Protein AF-A0A502DQ39-F1 (afdb_monomer_lite)

Structure (mmCIF, N/CA/C/O backbone):
data_AF-A0A502DQ39-F1
#
_entry.id   AF-A0A502DQ39-F1
#
loop_
_atom_site.group_PDB
_atom_site.id
_atom_site.type_symbol
_atom_site.label_atom_id
_atom_site.label_alt_id
_atom_site.label_comp_id
_atom_site.label_asym_id
_atom_site.label_entity_id
_atom_site.label_seq_id
_atom_site.pdbx_PDB_ins_code
_atom_site.Cartn_x
_atom_site.Cartn_y
_atom_site.Cartn_z
_atom_site.occupancy
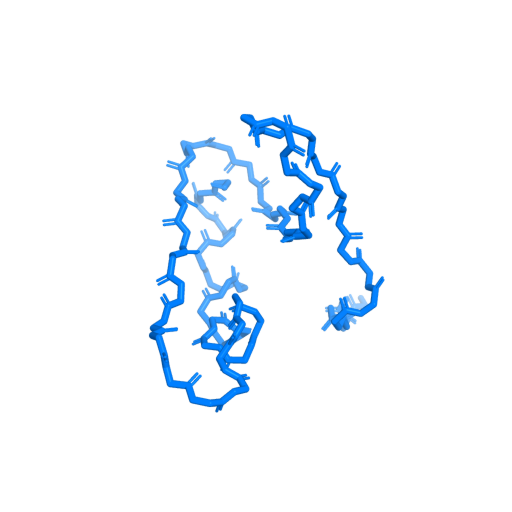_atom_site.B_iso_or_equiv
_atom_site.auth_seq_id
_atom_site.auth_comp_id
_atom_site.auth_asym_id
_atom_site.auth_atom_id
_atom_site.pdbx_PDB_model_num
ATOM 1 N N . MET A 1 1 ? 16.050 10.185 -13.160 1.00 36.84 1 MET A N 1
ATOM 2 C CA . MET A 1 1 ? 15.877 10.597 -11.750 1.00 36.84 1 MET A CA 1
ATOM 3 C C . MET A 1 1 ? 15.287 9.423 -10.984 1.00 36.84 1 MET A C 1
ATOM 5 O O . MET A 1 1 ? 14.263 8.925 -11.442 1.00 36.84 1 MET A O 1
ATOM 9 N N . PRO A 1 2 ? 15.899 8.901 -9.907 1.00 47.38 2 PRO A N 1
ATOM 10 C CA . PRO A 1 2 ? 15.230 7.877 -9.119 1.00 47.38 2 PRO A CA 1
ATOM 11 C C . PRO A 1 2 ? 14.057 8.543 -8.396 1.00 47.38 2 PRO A C 1
ATOM 13 O O . PRO A 1 2 ? 14.255 9.417 -7.562 1.00 47.38 2 PRO A O 1
ATOM 16 N N . MET A 1 3 ? 12.832 8.155 -8.744 1.00 53.53 3 MET A N 1
ATOM 17 C CA . MET A 1 3 ? 11.648 8.533 -7.982 1.00 53.53 3 MET A CA 1
ATOM 18 C C . MET A 1 3 ? 11.755 7.828 -6.623 1.00 53.53 3 MET A C 1
ATOM 20 O O . MET A 1 3 ? 11.614 6.599 -6.507 1.00 53.53 3 MET A O 1
ATOM 24 N N . THR A 1 4 ? 12.152 8.581 -5.603 1.00 56.81 4 THR A N 1
ATOM 25 C CA . THR A 1 4 ? 12.016 8.163 -4.210 1.00 56.81 4 THR A CA 1
ATOM 26 C C . THR A 1 4 ? 10.527 8.204 -3.921 1.00 56.81 4 THR A C 1
ATOM 28 O O . THR A 1 4 ? 9.903 9.253 -4.006 1.00 56.81 4 THR A O 1
ATOM 31 N N . LEU A 1 5 ? 9.933 7.037 -3.706 1.00 63.31 5 LEU A N 1
ATOM 32 C CA . LEU A 1 5 ? 8.548 6.961 -3.275 1.00 63.31 5 LEU A CA 1
ATOM 33 C C . LEU A 1 5 ? 8.570 7.063 -1.763 1.00 63.31 5 LEU A C 1
ATOM 35 O O . LEU A 1 5 ? 9.218 6.256 -1.093 1.00 63.31 5 LEU A O 1
ATOM 39 N N . GLU A 1 6 ? 7.912 8.085 -1.255 1.00 69.31 6 GLU A N 1
ATOM 40 C CA . GLU A 1 6 ? 7.799 8.342 0.171 1.00 69.31 6 GLU A CA 1
ATOM 41 C C . GLU A 1 6 ? 6.400 7.962 0.634 1.00 69.31 6 GLU A C 1
ATOM 43 O O . GLU A 1 6 ? 5.445 8.042 -0.143 1.00 69.31 6 GLU A O 1
ATOM 48 N N . VAL A 1 7 ? 6.273 7.573 1.903 1.00 64.69 7 VAL A N 1
ATOM 49 C CA . VAL A 1 7 ? 4.993 7.184 2.521 1.00 64.69 7 VAL A CA 1
ATOM 50 C C . VAL A 1 7 ? 3.914 8.245 2.274 1.00 64.69 7 VAL A C 1
ATOM 52 O O . VAL A 1 7 ? 2.767 7.917 1.988 1.00 64.69 7 VAL A O 1
ATOM 55 N N . GLU A 1 8 ? 4.286 9.523 2.310 1.00 66.06 8 GLU A N 1
ATOM 56 C CA . GLU A 1 8 ? 3.350 10.645 2.191 1.00 66.06 8 GLU A CA 1
ATOM 57 C C . GLU A 1 8 ? 2.803 10.858 0.770 1.00 66.06 8 GLU A C 1
ATOM 59 O O . GLU A 1 8 ? 1.768 11.493 0.597 1.00 66.06 8 GLU A O 1
ATOM 64 N N . THR A 1 9 ? 3.428 10.270 -0.256 1.00 80.62 9 THR A N 1
ATOM 65 C CA . THR A 1 9 ? 3.042 10.470 -1.671 1.00 80.62 9 THR A CA 1
ATOM 66 C C . THR A 1 9 ? 1.914 9.553 -2.162 1.00 80.62 9 THR A C 1
ATOM 68 O O . THR A 1 9 ? 1.606 9.525 -3.354 1.00 80.62 9 THR A O 1
ATOM 71 N N . GLY A 1 10 ? 1.309 8.763 -1.272 1.00 85.56 10 GLY A N 1
ATOM 72 C CA . GLY A 1 10 ? 0.235 7.839 -1.640 1.00 85.56 10 GLY A CA 1
ATOM 73 C C . GLY A 1 10 ? -1.113 8.517 -1.918 1.00 85.56 10 GLY A C 1
ATOM 74 O O . GLY A 1 10 ? -1.329 9.700 -1.664 1.00 85.56 10 GLY A O 1
ATOM 75 N N . GLN A 1 11 ? -2.037 7.732 -2.456 1.00 93.12 11 GLN A N 1
ATOM 76 C CA . GLN A 1 11 ? -3.402 8.126 -2.796 1.00 93.12 11 GLN A CA 1
ATOM 77 C C . GLN A 1 11 ? -4.391 7.628 -1.736 1.00 93.12 11 GLN A C 1
ATOM 79 O O . GLN A 1 11 ? -4.057 6.800 -0.889 1.00 93.12 11 GLN A O 1
ATOM 84 N N . PHE A 1 12 ? -5.635 8.106 -1.804 1.00 95.69 12 PHE A N 1
ATOM 85 C CA . PHE A 1 12 ? -6.730 7.618 -0.968 1.00 95.69 12 PHE A CA 1
ATOM 86 C C . PHE A 1 12 ? -7.901 7.122 -1.815 1.00 95.69 12 PHE A C 1
ATOM 88 O O . PHE A 1 12 ? -8.204 7.698 -2.858 1.00 95.69 12 PHE A O 1
ATOM 95 N N . VAL A 1 13 ? -8.584 6.083 -1.340 1.00 96.56 13 VAL A N 1
ATOM 96 C CA . VAL A 1 13 ? -9.831 5.566 -1.920 1.00 96.56 13 VAL A CA 1
ATOM 97 C C . VAL A 1 13 ? -10.870 5.347 -0.823 1.00 96.56 13 VAL A C 1
ATOM 99 O O . VAL A 1 13 ? -10.520 5.020 0.309 1.00 96.56 13 VAL A O 1
ATOM 102 N N . GLN A 1 14 ? -12.147 5.531 -1.160 1.00 98.12 14 GLN A N 1
ATOM 103 C CA . GLN A 1 14 ? -13.262 5.163 -0.290 1.00 98.12 14 GLN A CA 1
ATOM 104 C C . GLN A 1 14 ? -13.699 3.734 -0.608 1.00 98.12 14 GLN A C 1
ATOM 106 O O . GLN A 1 14 ? -14.087 3.445 -1.740 1.00 98.12 14 GLN A O 1
ATOM 111 N N . ALA A 1 15 ? -13.663 2.849 0.383 1.00 96.25 15 ALA A N 1
ATOM 112 C CA . ALA A 1 15 ? -14.124 1.472 0.245 1.00 96.25 15 ALA A CA 1
ATOM 113 C C . ALA A 1 15 ? -14.840 1.036 1.524 1.00 96.25 15 ALA A C 1
ATOM 115 O O . ALA A 1 15 ? -14.280 1.124 2.612 1.00 96.25 15 ALA A O 1
ATOM 116 N N . ASN A 1 16 ? -16.088 0.579 1.396 1.00 97.69 16 ASN A N 1
ATOM 117 C CA . ASN A 1 16 ? -16.913 0.142 2.528 1.00 97.69 16 ASN A CA 1
ATOM 118 C C . ASN A 1 16 ? -16.980 1.165 3.688 1.00 97.69 16 ASN A C 1
ATOM 120 O O . ASN A 1 16 ? -16.848 0.815 4.856 1.00 97.69 16 ASN A O 1
ATOM 124 N N . GLY A 1 17 ? -17.105 2.455 3.358 1.00 97.88 17 GLY A N 1
ATOM 125 C CA . GLY A 1 17 ? -17.125 3.546 4.343 1.00 97.88 17 GLY A CA 1
ATOM 126 C C . GLY A 1 17 ? -15.765 3.897 4.964 1.00 97.88 17 GLY A C 1
ATOM 127 O O . GLY A 1 17 ? -15.696 4.814 5.777 1.00 97.88 17 GLY A O 1
ATOM 128 N N . LEU A 1 18 ? -14.682 3.219 4.574 1.00 97.38 18 LEU A N 1
ATOM 129 C CA . LEU A 1 18 ? -13.326 3.480 5.054 1.00 97.38 18 LEU A CA 1
ATOM 130 C C . LEU A 1 18 ? -12.529 4.295 4.035 1.00 97.38 18 LEU A C 1
ATOM 132 O O . LEU A 1 18 ? -12.536 3.987 2.841 1.00 97.38 18 LEU A O 1
ATOM 136 N N . LYS A 1 19 ? -11.783 5.288 4.532 1.00 97.38 19 LYS A N 1
ATOM 137 C CA . LYS A 1 19 ? -10.787 6.031 3.754 1.00 97.38 19 LYS A CA 1
ATOM 138 C C . LYS A 1 19 ? -9.449 5.306 3.828 1.00 97.38 19 LYS A C 1
ATOM 140 O O . LYS A 1 19 ? -8.759 5.375 4.842 1.00 97.38 19 LYS A O 1
ATOM 145 N N . ILE A 1 20 ? -9.087 4.615 2.754 1.00 96.00 20 ILE A N 1
ATOM 146 C CA . ILE A 1 20 ? -7.900 3.756 2.691 1.00 96.00 20 ILE A CA 1
ATOM 147 C C . ILE A 1 20 ? -6.781 4.486 1.951 1.00 96.00 20 ILE A C 1
ATOM 149 O O . ILE A 1 20 ? -6.983 4.934 0.823 1.00 96.00 20 ILE A O 1
ATOM 153 N N . HIS A 1 21 ? -5.608 4.593 2.579 1.00 95.06 21 HIS A N 1
ATOM 154 C CA . HIS A 1 21 ? -4.378 5.066 1.935 1.00 95.06 21 HIS A CA 1
ATOM 155 C C . HIS A 1 21 ? -3.687 3.924 1.189 1.00 95.06 21 HIS A C 1
ATOM 157 O O . HIS A 1 21 ? -3.598 2.811 1.711 1.00 95.06 21 HIS A O 1
ATOM 163 N N . TYR A 1 22 ? -3.204 4.181 -0.024 1.00 95.44 22 TYR A N 1
ATOM 164 C CA . TYR A 1 22 ? -2.510 3.184 -0.835 1.00 95.44 22 TYR A CA 1
ATOM 165 C C . TYR A 1 22 ? -1.512 3.822 -1.806 1.00 95.44 22 TYR A C 1
ATOM 167 O O . TYR A 1 22 ? -1.592 5.005 -2.130 1.00 95.44 22 TYR A O 1
ATOM 175 N N . HIS A 1 23 ? -0.585 3.014 -2.320 1.00 94.19 23 HIS A N 1
ATOM 176 C CA . HIS A 1 23 ? 0.286 3.388 -3.433 1.00 94.19 23 HIS A CA 1
ATOM 177 C C . HIS A 1 23 ? -0.068 2.535 -4.652 1.00 94.19 23 HIS A C 1
ATOM 179 O O . HIS A 1 23 ? -0.268 1.330 -4.515 1.00 94.19 23 HIS A O 1
ATOM 185 N N . ALA A 1 24 ? -0.120 3.153 -5.831 1.00 93.94 24 ALA A N 1
ATOM 186 C CA . ALA A 1 24 ? -0.286 2.464 -7.108 1.00 93.94 24 ALA A CA 1
ATOM 187 C C . ALA A 1 24 ? 0.875 2.817 -8.030 1.00 93.94 24 ALA A C 1
ATOM 189 O O . ALA A 1 24 ? 1.214 3.992 -8.190 1.00 93.94 24 ALA A O 1
ATOM 190 N N . LEU A 1 25 ? 1.511 1.795 -8.592 1.00 93.38 25 LEU A N 1
ATOM 191 C CA . LEU A 1 25 ? 2.701 1.932 -9.415 1.00 93.38 25 LEU A CA 1
ATOM 192 C C . LEU A 1 25 ? 2.668 0.935 -10.556 1.00 93.38 25 LEU A C 1
ATOM 194 O O . LEU A 1 25 ? 2.249 -0.197 -10.365 1.00 93.38 25 LEU A O 1
ATOM 198 N N . GLY A 1 26 ? 3.226 1.336 -11.692 1.00 94.88 26 GLY A N 1
ATOM 199 C CA . GLY A 1 26 ? 3.272 0.485 -12.870 1.00 94.88 26 GLY A CA 1
ATOM 200 C C . GLY A 1 26 ? 1.952 0.466 -13.632 1.00 94.88 26 GLY A C 1
ATOM 201 O O . GLY A 1 26 ? 1.010 1.210 -13.345 1.00 94.88 26 GLY A O 1
ATOM 202 N N . GLU A 1 27 ? 1.924 -0.383 -14.648 1.00 94.81 27 GLU A N 1
ATOM 203 C CA . GLU A 1 27 ?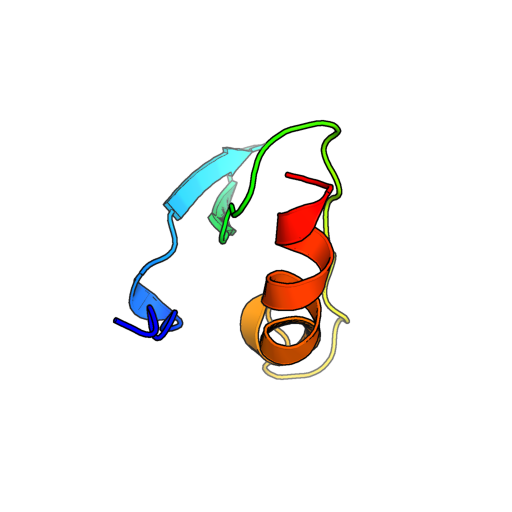 0.823 -0.563 -15.588 1.00 94.81 27 GLU A CA 1
ATOM 204 C C . GLU A 1 27 ? 0.677 -2.059 -15.900 1.00 94.81 27 GLU A C 1
ATOM 206 O O . GLU A 1 27 ? 1.601 -2.845 -15.690 1.00 94.81 27 GLU A O 1
ATOM 211 N N . GLY A 1 28 ? -0.490 -2.473 -16.399 1.00 96.12 28 GLY A N 1
ATOM 212 C CA . GLY A 1 28 ? -0.775 -3.874 -16.721 1.00 96.12 28 GLY A CA 1
ATOM 213 C C . GLY A 1 28 ? -1.717 -4.550 -15.724 1.00 96.12 28 GLY A C 1
ATOM 214 O O . GLY A 1 28 ? -2.633 -3.921 -15.189 1.00 96.12 28 GLY A O 1
ATOM 215 N N . LYS A 1 29 ? -1.551 -5.866 -15.526 1.00 97.88 29 LYS A N 1
ATOM 216 C CA . LYS A 1 29 ? -2.469 -6.669 -14.700 1.00 97.88 29 LYS A CA 1
ATOM 217 C C . LYS A 1 29 ? -2.356 -6.257 -13.221 1.00 97.88 29 LYS A C 1
ATOM 219 O O . LYS A 1 29 ? -1.233 -6.212 -12.720 1.00 97.88 29 LYS A O 1
ATOM 224 N N . PRO A 1 30 ? -3.481 -6.012 -12.521 1.00 97.44 30 PRO 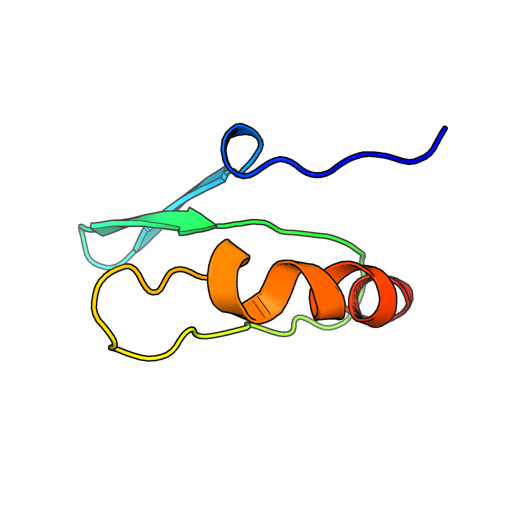A N 1
ATOM 225 C CA . PRO A 1 30 ? -3.446 -5.542 -11.145 1.00 97.44 30 PRO A CA 1
ATOM 226 C C . PRO A 1 30 ? -2.959 -6.615 -10.160 1.00 97.44 30 PRO A C 1
ATOM 228 O O . PRO A 1 30 ? -3.396 -7.770 -10.227 1.00 97.44 30 PRO A O 1
ATOM 231 N N . VAL A 1 31 ? -2.116 -6.212 -9.211 1.00 97.31 31 VAL A N 1
ATOM 232 C CA . VAL A 1 31 ? -1.634 -6.994 -8.068 1.00 97.31 31 VAL A CA 1
ATOM 233 C C . VAL A 1 31 ? -1.785 -6.159 -6.796 1.00 97.31 31 VAL A C 1
ATOM 235 O O . VAL A 1 31 ? -1.169 -5.112 -6.635 1.00 97.31 31 VAL A O 1
ATOM 238 N N . VAL A 1 32 ? -2.583 -6.652 -5.847 1.00 96.62 32 VAL A N 1
ATOM 239 C CA . VAL A 1 32 ? -2.806 -5.977 -4.561 1.00 96.62 32 VAL A CA 1
ATOM 240 C C . VAL A 1 32 ? -1.911 -6.591 -3.491 1.00 96.62 32 VAL A C 1
ATOM 242 O O . VAL A 1 32 ? -1.916 -7.805 -3.290 1.00 96.62 32 VAL A O 1
ATOM 245 N N . MET A 1 33 ? -1.161 -5.748 -2.781 1.00 96.50 33 MET A N 1
ATOM 246 C CA . MET A 1 33 ? -0.277 -6.163 -1.689 1.00 96.50 33 MET A CA 1
ATOM 247 C C . MET A 1 33 ? -0.921 -5.830 -0.338 1.00 96.50 33 MET A C 1
ATOM 249 O O . MET A 1 33 ? -1.145 -4.661 -0.030 1.00 96.50 33 MET A O 1
ATOM 253 N N . LEU A 1 34 ? -1.221 -6.851 0.469 1.00 96.56 34 LEU A N 1
ATOM 254 C CA . LEU A 1 34 ? -1.908 -6.712 1.759 1.00 96.56 34 LEU A CA 1
ATOM 255 C C . LEU A 1 34 ? -0.930 -6.940 2.909 1.00 96.56 34 LEU A C 1
ATOM 257 O O . LEU A 1 34 ? -0.341 -8.008 3.016 1.00 96.56 34 LEU A O 1
ATOM 261 N N . HIS A 1 35 ? -0.730 -5.926 3.749 1.00 96.44 35 HIS A N 1
ATOM 262 C CA . HIS A 1 35 ? 0.229 -5.990 4.851 1.00 96.44 35 HIS A CA 1
ATOM 263 C C . HIS A 1 35 ? -0.228 -6.940 5.971 1.00 96.44 35 HIS A C 1
ATOM 265 O O . HIS A 1 35 ? -1.401 -7.305 6.065 1.00 96.44 35 HIS A O 1
ATOM 271 N N . GLY A 1 36 ? 0.702 -7.324 6.848 1.00 96.12 36 GLY A N 1
ATOM 272 C CA . GLY A 1 36 ? 0.389 -8.106 8.050 1.00 96.12 36 GLY A CA 1
ATOM 273 C C . GLY A 1 36 ? -0.294 -7.275 9.147 1.00 96.12 36 GLY A C 1
ATOM 274 O O . GLY A 1 36 ? -0.362 -6.055 9.061 1.00 96.12 36 GLY A O 1
ATOM 275 N N . GLY A 1 37 ? -0.771 -7.922 10.213 1.00 96.69 37 GLY A N 1
ATOM 276 C CA . GLY A 1 37 ? -1.517 -7.269 11.307 1.00 96.69 37 GLY A CA 1
ATOM 277 C C . GLY A 1 37 ? -0.693 -6.820 12.523 1.00 96.69 37 GLY A C 1
ATOM 278 O O . GLY A 1 37 ? -1.268 -6.573 13.578 1.00 96.69 37 GLY A O 1
ATOM 279 N N . GLY A 1 38 ? 0.640 -6.780 12.431 1.00 96.88 38 GLY A N 1
ATOM 280 C CA . GLY A 1 38 ? 1.499 -6.408 13.564 1.00 96.88 38 GLY A CA 1
ATOM 281 C C . GLY A 1 38 ? 1.407 -4.916 13.936 1.00 96.88 38 GLY A C 1
ATOM 282 O O . GLY A 1 38 ? 1.031 -4.101 13.091 1.00 96.88 38 GLY A O 1
ATOM 283 N N . PRO A 1 39 ? 1.786 -4.520 15.168 1.00 96.50 39 PRO A N 1
ATOM 284 C CA . PRO A 1 39 ? 1.822 -3.111 15.563 1.00 96.50 39 PRO A CA 1
ATOM 285 C C . PRO A 1 39 ? 2.674 -2.268 14.601 1.00 96.50 39 PRO A C 1
ATOM 287 O O . PRO A 1 39 ? 3.840 -2.576 14.366 1.00 96.50 39 PRO A O 1
ATOM 290 N N . GLY A 1 40 ? 2.084 -1.213 14.029 1.00 92.56 40 GLY A N 1
ATOM 291 C CA . GLY A 1 40 ? 2.752 -0.334 13.057 1.00 92.56 40 GLY A CA 1
ATOM 292 C C . GLY A 1 40 ? 2.875 -0.898 11.632 1.00 92.56 40 GLY A C 1
ATOM 293 O O . GLY A 1 40 ? 3.552 -0.299 10.792 1.00 92.56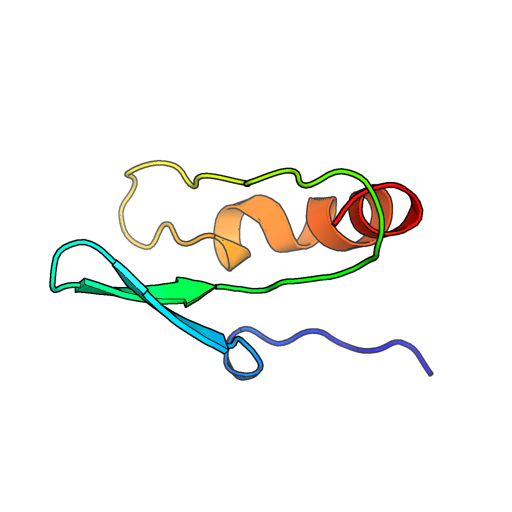 40 GLY A O 1
ATOM 294 N N . ALA A 1 41 ? 2.245 -2.037 11.329 1.00 95.06 41 ALA A N 1
ATOM 295 C CA . ALA A 1 41 ? 2.222 -2.576 9.975 1.00 95.06 41 ALA A CA 1
ATOM 296 C C . ALA A 1 41 ? 1.372 -1.703 9.038 1.00 95.06 41 ALA A C 1
ATOM 298 O O . ALA A 1 41 ? 0.256 -1.303 9.363 1.00 95.06 41 ALA A O 1
ATOM 299 N N . ALA A 1 42 ? 1.917 -1.434 7.857 1.00 94.12 42 ALA A N 1
ATOM 300 C CA . ALA A 1 42 ? 1.271 -0.712 6.774 1.00 94.12 42 ALA A CA 1
ATOM 301 C C . ALA A 1 42 ? 1.772 -1.271 5.437 1.00 94.12 42 ALA A C 1
ATOM 303 O O . ALA A 1 42 ? 2.826 -1.913 5.372 1.00 94.12 42 ALA A O 1
ATOM 304 N N . GLY A 1 43 ? 1.056 -0.983 4.346 1.00 94.00 43 GLY A N 1
ATOM 305 C CA . GLY A 1 43 ? 1.456 -1.422 3.003 1.00 94.00 43 GLY A CA 1
ATOM 306 C C . GLY A 1 43 ? 2.903 -1.040 2.669 1.00 94.00 43 GLY A C 1
ATOM 307 O O . GLY A 1 43 ? 3.686 -1.883 2.233 1.00 94.00 43 GLY A O 1
ATOM 308 N N . TRP A 1 44 ? 3.297 0.205 2.960 1.00 92.31 44 TRP A N 1
ATOM 309 C CA . TRP A 1 44 ? 4.648 0.688 2.666 1.00 92.31 44 TRP A CA 1
ATOM 310 C C . TRP A 1 44 ? 5.737 0.029 3.524 1.00 92.31 44 TRP A C 1
ATOM 312 O O . TRP A 1 44 ? 6.783 -0.365 2.998 1.00 92.31 44 TRP A O 1
ATOM 322 N N . SER A 1 45 ? 5.498 -0.137 4.831 1.00 92.44 45 SER A N 1
ATOM 323 C CA . SER A 1 45 ? 6.482 -0.749 5.734 1.00 92.44 45 SER A CA 1
ATOM 324 C C . SER A 1 45 ? 6.724 -2.225 5.412 1.00 92.44 45 SER A C 1
ATOM 326 O O . SER A 1 45 ? 7.839 -2.708 5.603 1.00 92.44 45 SER A O 1
ATOM 328 N N . ASN A 1 46 ? 5.736 -2.931 4.850 1.00 95.19 46 ASN A N 1
ATOM 329 C CA . ASN A 1 46 ? 5.904 -4.315 4.406 1.00 95.19 46 ASN A CA 1
ATOM 330 C C . ASN A 1 46 ? 6.411 -4.470 2.965 1.00 95.19 46 ASN A C 1
ATOM 332 O O . ASN A 1 46 ? 7.137 -5.429 2.709 1.00 95.19 46 ASN A O 1
ATOM 336 N N . TYR A 1 47 ? 6.084 -3.562 2.037 1.00 95.25 47 TYR A N 1
ATOM 337 C CA . TYR A 1 47 ? 6.288 -3.818 0.600 1.00 95.25 47 TYR A CA 1
ATOM 338 C C . TYR A 1 47 ? 7.085 -2.769 -0.180 1.00 95.25 47 TYR A C 1
ATOM 340 O O . TYR A 1 47 ? 7.285 -2.934 -1.387 1.00 95.25 47 TYR A O 1
ATOM 348 N N . SER A 1 48 ? 7.621 -1.732 0.469 1.00 92.12 48 SER A N 1
ATOM 349 C CA . SER A 1 48 ? 8.450 -0.704 -0.195 1.00 92.12 48 SER A CA 1
ATOM 350 C C . SER A 1 48 ? 9.628 -1.269 -1.008 1.00 92.12 48 SER A C 1
ATOM 352 O O . SER A 1 48 ? 10.019 -0.692 -2.024 1.00 92.12 48 SER A O 1
ATOM 354 N N . ARG A 1 49 ? 10.178 -2.426 -0.612 1.00 92.44 49 ARG A N 1
ATOM 355 C CA . ARG A 1 49 ? 11.274 -3.112 -1.326 1.00 92.44 49 ARG A CA 1
ATOM 356 C C . ARG A 1 49 ? 10.803 -3.961 -2.511 1.00 92.44 49 ARG A C 1
ATOM 358 O O . ARG A 1 49 ? 11.593 -4.238 -3.409 1.00 92.44 49 ARG A O 1
ATOM 365 N N . ASN A 1 50 ? 9.535 -4.361 -2.531 1.00 95.00 50 ASN A N 1
ATOM 366 C CA . ASN A 1 50 ? 8.957 -5.248 -3.543 1.00 95.00 50 ASN A CA 1
ATOM 367 C C . ASN A 1 50 ? 8.261 -4.471 -4.665 1.00 95.00 50 ASN A C 1
ATOM 369 O O . ASN A 1 50 ? 8.251 -4.920 -5.811 1.00 95.00 50 ASN A O 1
ATOM 373 N N . VAL A 1 51 ? 7.703 -3.300 -4.345 1.00 93.75 51 VAL A N 1
ATOM 374 C CA . VAL A 1 51 ? 6.841 -2.544 -5.262 1.00 93.75 51 VAL A CA 1
ATOM 375 C C . VAL A 1 51 ? 7.570 -2.090 -6.529 1.00 93.75 51 VAL A C 1
ATOM 377 O O . VAL A 1 51 ? 7.025 -2.207 -7.620 1.00 93.75 51 VAL A O 1
ATOM 380 N N . LYS A 1 52 ? 8.835 -1.652 -6.430 1.00 93.00 52 LYS A N 1
ATOM 381 C CA . LYS A 1 52 ? 9.608 -1.182 -7.595 1.00 93.00 52 LYS A CA 1
ATOM 382 C C . LYS A 1 52 ? 9.882 -2.295 -8.625 1.00 93.00 52 LYS A C 1
ATOM 384 O O . LYS A 1 52 ? 9.665 -2.046 -9.808 1.00 93.00 52 LYS A O 1
ATOM 389 N N . PRO A 1 53 ? 10.362 -3.496 -8.239 1.00 95.56 53 PRO A N 1
ATOM 390 C CA . PRO A 1 53 ? 10.484 -4.615 -9.173 1.00 95.56 53 PRO A CA 1
ATOM 391 C C . PRO A 1 53 ? 9.151 -5.069 -9.777 1.00 95.56 53 PRO A C 1
ATOM 393 O O . PRO A 1 53 ? 9.094 -5.288 -10.983 1.00 95.56 53 PRO A O 1
ATOM 396 N N . LEU A 1 54 ? 8.090 -5.183 -8.969 1.00 96.19 54 LEU A N 1
ATOM 397 C CA . LEU A 1 54 ? 6.779 -5.661 -9.433 1.00 96.19 54 LEU A CA 1
ATOM 398 C C . LEU A 1 54 ? 6.117 -4.691 -10.420 1.00 96.19 54 LEU A C 1
ATOM 400 O O . LEU A 1 54 ? 5.574 -5.129 -11.433 1.00 96.19 54 LEU A O 1
ATOM 404 N N . ALA A 1 55 ? 6.252 -3.384 -10.186 1.00 96.50 55 ALA A N 1
ATOM 405 C CA . ALA A 1 55 ? 5.713 -2.330 -11.048 1.00 96.50 55 ALA A CA 1
ATOM 406 C C . ALA A 1 55 ? 6.304 -2.309 -12.473 1.00 96.50 55 ALA A C 1
ATOM 4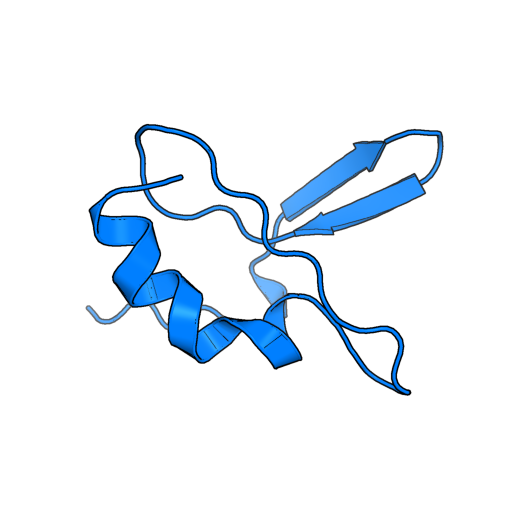08 O O . ALA A 1 55 ? 5.817 -1.584 -13.335 1.00 96.50 55 ALA A O 1
ATOM 409 N N . ARG A 1 56 ? 7.361 -3.089 -12.748 1.00 96.81 56 ARG A N 1
ATOM 410 C CA . ARG A 1 56 ? 7.897 -3.263 -14.111 1.00 96.81 56 ARG A CA 1
ATOM 411 C C . ARG A 1 56 ? 6.997 -4.125 -15.001 1.00 96.81 56 ARG A C 1
ATOM 413 O O . ARG A 1 56 ? 7.211 -4.162 -16.207 1.00 96.81 56 ARG A O 1
ATOM 420 N N . THR A 1 57 ? 6.061 -4.871 -14.417 1.00 97.38 57 THR A N 1
ATOM 421 C CA . THR A 1 57 ? 5.229 -5.859 -15.129 1.00 97.38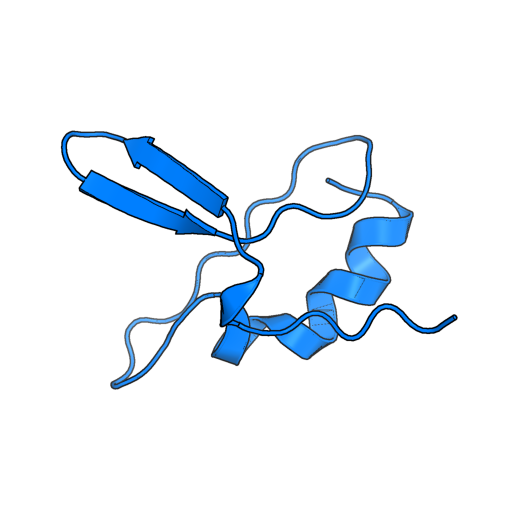 57 THR A CA 1
ATOM 422 C C . THR A 1 57 ? 3.758 -5.786 -14.728 1.00 97.38 57 THR A C 1
ATOM 424 O O . THR A 1 57 ? 2.886 -6.140 -15.520 1.00 97.38 57 THR A O 1
ATOM 427 N N . PHE A 1 58 ? 3.482 -5.352 -13.501 1.00 97.38 58 PHE A N 1
ATOM 428 C CA . PHE A 1 58 ? 2.150 -5.299 -12.917 1.00 97.38 58 PHE A CA 1
ATOM 429 C C . PHE A 1 58 ? 1.779 -3.868 -12.530 1.00 97.38 58 PHE A C 1
ATOM 431 O O . PHE A 1 58 ? 2.648 -2.995 -12.456 1.00 97.38 58 PHE A O 1
ATOM 438 N N . ARG A 1 59 ? 0.491 -3.672 -12.242 1.00 91.62 59 ARG A N 1
ATOM 439 C CA . ARG A 1 59 ? -0.041 -2.458 -11.616 1.00 91.62 59 ARG A CA 1
ATOM 440 C C . ARG A 1 59 ? -0.526 -2.721 -10.196 1.00 91.62 59 ARG A C 1
ATOM 442 O O . ARG A 1 59 ? -1.054 -3.828 -9.978 1.00 91.62 59 ARG A O 1
#

Organism: NCBI:txid1775474

InterPro domains:
  IPR029058 Alpha/Beta hydrolase fold [G3DSA:3.40.50.1820] (6-59)
  IPR029058 Alpha/Beta hydrolase fold [SSF53474] (9-59)

pLDDT: mean 89.86, std 13.75, range [36.84, 98.12]

Secondary structure (DSSP, 8-state):
------GGG-EEEEETTEEEEE---SSSB--------STT--HHHHHHHHHHHHTTTB-

Sequence (59 aa):
MPMTLEVETGQFVQANGLKIHYHALGEGKPVVMLHGGGPGAAGWSNYSRNVKPLARTFR

Foldseek 3Di:
DPPPDDQVPWDWDQDPNDTDTDHDAADDAADDDDWDDDVPIDSCVRPVVPCVVCNVHHD

Radius of gyration: 12.07 Å; chains: 1; bounding box: 33×19×32 Å